Protein AF-A0A518I190-F1 (afdb_monomer_lite)

Secondary structure (DSSP, 8-state):
--TTGGG-S--HHHHHHHHHHHTT---HHHHHHHHHHHHHHHHHHHHHTT-PPPEEE-TTT--EEEPPPPPP-HHHHHHHHHHTTSS-HHHHHHHHHHHHHHHHHTTB-TTSPBPPTT------------------

pLDDT: mean 83.77, std 18.73, range [36.62, 97.81]

Organism: NCBI:txid2527979

Structure (mmCIF, N/CA/C/O backbone):
data_AF-A0A518I190-F1
#
_entry.id   AF-A0A518I190-F1
#
loop_
_atom_site.group_PDB
_atom_site.id
_atom_site.type_symbol
_atom_site.label_atom_id
_atom_site.label_alt_id
_atom_site.label_comp_id
_atom_site.label_asym_id
_atom_site.label_entity_id
_atom_site.label_seq_id
_atom_site.pdbx_PDB_ins_code
_atom_site.Cartn_x
_atom_site.Cartn_y
_atom_site.Cartn_z
_atom_site.occupancy
_atom_site.B_iso_or_equiv
_atom_site.auth_seq_id
_atom_site.auth_comp_id
_atom_site.auth_asym_id
_atom_site.auth_atom_id
_atom_site.pdbx_PDB_model_num
ATOM 1 N N . MET A 1 1 ? 8.454 2.109 -22.675 1.00 57.91 1 MET A N 1
ATOM 2 C CA . MET A 1 1 ? 7.891 2.230 -21.314 1.00 57.91 1 MET A CA 1
ATOM 3 C C . MET A 1 1 ? 7.476 3.678 -21.091 1.00 57.91 1 MET A C 1
ATOM 5 O O . MET A 1 1 ? 8.307 4.544 -2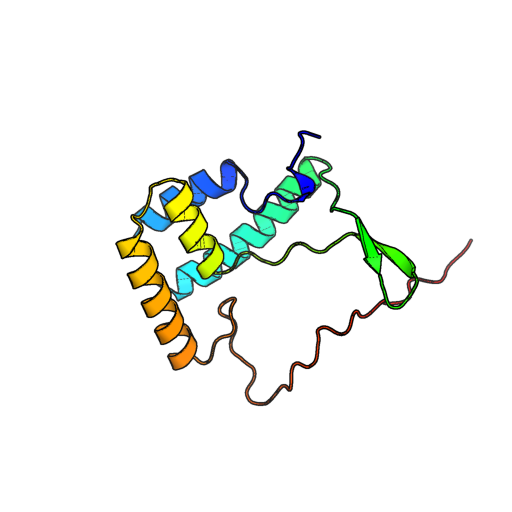1.350 1.00 57.91 1 MET A O 1
ATOM 9 N N . PRO A 1 2 ? 6.228 3.962 -20.689 1.00 58.56 2 PRO A N 1
ATOM 10 C CA . PRO A 1 2 ? 5.806 5.304 -20.291 1.00 58.56 2 PRO A CA 1
ATOM 11 C C . PRO A 1 2 ? 6.686 5.860 -19.161 1.00 58.56 2 PRO A C 1
ATOM 13 O O . PRO A 1 2 ? 7.090 5.125 -18.255 1.00 58.56 2 PRO A O 1
ATOM 16 N N . SER A 1 3 ? 6.990 7.157 -19.200 1.00 59.38 3 SER A N 1
ATOM 17 C CA . SER A 1 3 ? 7.776 7.821 -18.155 1.00 59.38 3 SER A CA 1
ATOM 18 C C . SER A 1 3 ? 7.108 7.659 -16.782 1.00 59.38 3 SER A C 1
ATOM 20 O O . SER A 1 3 ? 5.950 8.025 -16.603 1.00 59.38 3 SER A O 1
ATOM 22 N N . GLY A 1 4 ? 7.845 7.118 -15.806 1.00 66.62 4 GLY A N 1
ATOM 23 C CA . GLY A 1 4 ? 7.403 6.991 -14.409 1.00 66.62 4 GLY A CA 1
ATOM 24 C C . GLY A 1 4 ? 6.922 5.601 -13.977 1.00 66.62 4 GLY A C 1
ATOM 25 O O . GLY A 1 4 ? 6.836 5.352 -12.775 1.00 66.62 4 GLY A O 1
ATOM 26 N N . ASP A 1 5 ? 6.698 4.662 -14.901 1.00 70.69 5 ASP A N 1
ATOM 27 C CA . ASP A 1 5 ? 6.257 3.298 -14.551 1.00 70.69 5 ASP A CA 1
ATOM 28 C C . ASP A 1 5 ? 7.298 2.532 -13.722 1.00 70.69 5 ASP A C 1
ATOM 30 O O . ASP A 1 5 ? 6.952 1.763 -12.824 1.00 70.69 5 ASP A O 1
ATOM 34 N N . ALA A 1 6 ? 8.586 2.813 -13.940 1.00 67.94 6 ALA A N 1
ATOM 35 C CA . ALA A 1 6 ? 9.675 2.220 -13.168 1.00 67.94 6 ALA A CA 1
ATOM 36 C C . ALA A 1 6 ? 9.560 2.499 -11.655 1.00 67.94 6 ALA A C 1
ATOM 38 O O . ALA A 1 6 ? 9.957 1.652 -10.858 1.00 67.94 6 ALA A O 1
ATOM 39 N N . GLN A 1 7 ? 8.988 3.645 -11.264 1.00 73.88 7 GLN A N 1
ATOM 40 C CA . GLN A 1 7 ? 8.832 4.081 -9.868 1.00 73.88 7 GLN A CA 1
ATOM 41 C C . GLN A 1 7 ? 7.381 4.002 -9.366 1.00 73.88 7 GLN A C 1
ATOM 43 O O . GLN A 1 7 ? 7.100 4.366 -8.223 1.00 73.88 7 GLN A O 1
ATOM 48 N N . ARG A 1 8 ? 6.440 3.551 -10.202 1.00 83.25 8 ARG A N 1
ATOM 49 C CA . ARG A 1 8 ? 5.018 3.533 -9.863 1.00 83.25 8 ARG A CA 1
ATOM 50 C C . ARG A 1 8 ? 4.738 2.503 -8.768 1.00 83.25 8 ARG A C 1
ATOM 52 O O . ARG A 1 8 ? 4.946 1.308 -8.951 1.00 83.25 8 ARG A O 1
ATOM 59 N N . ALA A 1 9 ? 4.234 2.987 -7.633 1.00 84.62 9 ALA A N 1
ATOM 60 C CA . ALA A 1 9 ? 3.844 2.136 -6.512 1.00 84.62 9 ALA A CA 1
ATOM 61 C C . ALA A 1 9 ? 2.474 1.467 -6.720 1.00 84.62 9 ALA A C 1
ATOM 63 O O . ALA A 1 9 ? 2.310 0.320 -6.324 1.00 84.62 9 ALA A O 1
ATOM 64 N N . TRP A 1 10 ? 1.528 2.164 -7.355 1.00 92.88 10 TRP A N 1
ATOM 65 C CA . TRP A 1 10 ? 0.153 1.704 -7.566 1.00 92.88 10 TRP A CA 1
ATOM 66 C C . TRP A 1 10 ? -0.213 1.782 -9.046 1.00 92.88 10 TRP A C 1
ATOM 68 O O . TRP A 1 10 ? -0.189 2.867 -9.632 1.00 92.88 10 TRP A O 1
ATOM 78 N N . PHE A 1 11 ? -0.523 0.636 -9.650 1.00 93.06 11 PHE A N 1
ATOM 79 C CA . PHE A 1 11 ? -1.082 0.557 -11.000 1.00 93.06 11 PHE A CA 1
ATOM 80 C C . PHE A 1 11 ? -2.611 0.737 -10.973 1.00 93.06 11 PHE A C 1
ATOM 82 O O . PHE A 1 11 ? -3.217 0.505 -9.925 1.00 93.06 11 PHE A O 1
ATOM 89 N N . PRO A 1 12 ? -3.248 1.143 -12.090 1.00 92.56 12 PRO A N 1
ATOM 90 C CA . PRO A 1 12 ? -4.702 1.323 -12.152 1.00 92.56 12 PRO A CA 1
ATOM 91 C C . PRO A 1 12 ? -5.502 0.101 -11.675 1.00 92.56 12 PRO A C 1
ATOM 93 O O . PRO A 1 12 ? -6.490 0.255 -10.965 1.00 92.56 12 PRO A O 1
ATOM 96 N N . GLU A 1 13 ? -5.037 -1.107 -11.991 1.00 93.94 13 GLU A N 1
ATOM 97 C CA . GLU A 1 13 ? -5.657 -2.369 -11.576 1.00 93.94 13 GLU A CA 1
ATOM 98 C C . GLU A 1 13 ? -5.651 -2.525 -10.051 1.00 93.94 13 GLU A C 1
ATOM 100 O O . GLU A 1 13 ? -6.660 -2.887 -9.451 1.00 93.94 13 GLU A O 1
ATOM 105 N N . MET A 1 14 ? -4.538 -2.162 -9.408 1.00 96.69 14 MET A N 1
ATOM 106 C CA . MET A 1 14 ? -4.409 -2.198 -7.950 1.00 96.69 14 MET A CA 1
ATOM 107 C C . MET A 1 14 ? -5.338 -1.183 -7.276 1.00 96.69 14 MET A C 1
ATOM 109 O O . MET A 1 14 ? -5.871 -1.461 -6.208 1.00 96.69 14 MET A O 1
ATOM 113 N N . LEU A 1 15 ? -5.531 -0.005 -7.883 1.00 95.94 15 LEU A N 1
ATOM 114 C CA . LEU A 1 15 ? -6.421 1.030 -7.347 1.00 95.94 15 LEU A CA 1
ATOM 115 C C . LEU A 1 15 ? -7.892 0.606 -7.423 1.00 95.94 15 LEU A C 1
ATOM 117 O O . LEU A 1 15 ? -8.623 0.787 -6.454 1.00 95.94 15 LEU A O 1
ATOM 121 N N . ALA A 1 16 ? -8.303 -0.026 -8.526 1.00 95.50 16 ALA A N 1
ATOM 122 C CA . ALA A 1 16 ? -9.651 -0.577 -8.659 1.00 95.50 16 ALA A CA 1
ATOM 123 C C . ALA A 1 16 ? -9.926 -1.685 -7.625 1.00 95.50 16 ALA A C 1
ATOM 125 O O . ALA A 1 16 ? -11.023 -1.780 -7.075 1.00 95.50 16 ALA A O 1
ATOM 126 N N . GLU A 1 17 ? -8.932 -2.528 -7.333 1.00 96.75 17 GLU A N 1
ATOM 127 C CA . GLU A 1 17 ? -9.048 -3.521 -6.264 1.00 96.75 17 GLU A CA 1
ATOM 128 C C . GLU A 1 17 ? -9.062 -2.898 -4.867 1.00 96.75 17 GLU A C 1
ATOM 130 O O . GLU A 1 17 ? -9.807 -3.359 -4.003 1.00 96.75 17 GLU A O 1
ATOM 135 N N . LEU A 1 18 ? -8.261 -1.853 -4.650 1.00 97.44 18 LEU A N 1
ATOM 136 C CA . LEU A 1 18 ? -8.200 -1.118 -3.391 1.00 97.44 18 LEU A CA 1
ATOM 137 C C . LEU A 1 18 ? -9.549 -0.487 -3.043 1.00 97.44 18 LEU A C 1
ATOM 139 O O . LEU A 1 18 ? -10.012 -0.637 -1.917 1.00 97.44 18 LEU A O 1
ATOM 143 N N . GLU A 1 19 ? -10.202 0.165 -4.001 1.00 95.88 19 GLU A N 1
ATOM 144 C CA . GLU A 1 19 ? -11.511 0.796 -3.803 1.00 95.88 19 GLU A CA 1
ATOM 145 C C . GLU A 1 19 ? -12.589 -0.225 -3.394 1.00 95.88 19 GLU A C 1
ATOM 147 O O . GLU A 1 19 ? -13.329 -0.024 -2.424 1.00 95.88 19 GLU A O 1
ATOM 152 N N . ARG A 1 20 ? -12.633 -1.373 -4.085 1.00 96.38 20 ARG A N 1
ATOM 153 C CA . ARG A 1 20 ? -13.556 -2.475 -3.763 1.00 96.38 20 ARG A CA 1
ATOM 154 C C . ARG A 1 20 ? -13.272 -3.076 -2.396 1.00 96.38 20 ARG A C 1
ATOM 156 O O . ARG A 1 20 ? -14.201 -3.345 -1.644 1.00 96.38 20 ARG A O 1
ATOM 163 N N . PHE A 1 21 ? -11.999 -3.306 -2.084 1.00 97.44 21 PHE A N 1
ATOM 164 C CA . PHE A 1 21 ? -11.582 -3.836 -0.792 1.00 97.44 21 PHE A CA 1
ATOM 165 C C . PHE A 1 21 ? -11.981 -2.894 0.344 1.00 97.44 21 PHE A C 1
ATOM 167 O O . PHE A 1 21 ? -12.584 -3.336 1.319 1.00 97.44 21 PHE A O 1
ATOM 174 N N . TRP A 1 22 ? -11.708 -1.598 0.186 1.00 97.06 22 TRP A N 1
ATOM 175 C CA . TRP A 1 22 ? -11.968 -0.593 1.210 1.00 97.06 22 TRP A CA 1
ATOM 176 C C . TRP A 1 22 ? -13.459 -0.399 1.495 1.00 97.06 22 TRP A C 1
ATOM 178 O O . TRP A 1 22 ? -13.850 -0.229 2.646 1.00 97.06 22 TRP A O 1
ATOM 188 N N . SER A 1 23 ? -14.302 -0.525 0.467 1.00 94.81 23 SER A N 1
ATOM 189 C CA . SER A 1 23 ? -15.762 -0.432 0.593 1.00 94.81 23 SER A CA 1
ATOM 190 C C . SER A 1 23 ? -16.373 -1.493 1.524 1.00 94.81 23 SER A C 1
ATOM 192 O O . SER A 1 23 ? -17.482 -1.307 2.017 1.00 94.81 23 SER A O 1
ATOM 194 N N . ASN A 1 24 ? -15.654 -2.585 1.812 1.00 96.06 24 ASN A N 1
ATOM 195 C CA . ASN A 1 24 ? -16.092 -3.623 2.751 1.00 96.06 24 ASN A CA 1
ATOM 196 C C . ASN A 1 24 ? -15.756 -3.309 4.222 1.00 96.06 24 ASN A C 1
ATOM 198 O O . ASN A 1 24 ? -15.998 -4.154 5.078 1.00 96.06 24 ASN A O 1
ATOM 202 N N . ASN A 1 25 ? -15.215 -2.122 4.528 1.00 94.81 25 ASN A N 1
ATOM 203 C CA . ASN A 1 25 ? -14.769 -1.718 5.870 1.00 94.81 25 ASN A CA 1
ATOM 204 C C . ASN A 1 25 ? -13.831 -2.751 6.537 1.00 94.81 25 ASN A C 1
ATOM 206 O O . ASN A 1 25 ? -14.149 -3.274 7.610 1.00 94.81 25 ASN A O 1
ATOM 210 N N . PRO A 1 26 ? -12.685 -3.068 5.908 1.00 96.56 26 PRO A N 1
ATOM 211 C CA . PRO A 1 26 ? -11.776 -4.102 6.386 1.00 96.56 26 PRO A CA 1
ATOM 212 C C . PRO A 1 26 ? -11.131 -3.732 7.725 1.00 96.56 26 PRO A C 1
ATOM 214 O O . PRO A 1 26 ? -10.844 -2.566 8.006 1.00 96.56 26 PRO A O 1
ATOM 217 N N . ASN A 1 27 ? -10.819 -4.742 8.533 1.00 96.62 27 ASN A N 1
ATOM 218 C CA . ASN A 1 27 ? -10.016 -4.567 9.741 1.00 96.62 27 ASN A CA 1
ATOM 219 C C . ASN A 1 27 ? -8.505 -4.536 9.426 1.00 96.62 27 ASN A C 1
ATOM 221 O O . ASN A 1 27 ? -8.062 -4.880 8.330 1.00 96.62 27 ASN A O 1
ATOM 225 N N . TRP A 1 28 ? -7.673 -4.157 10.403 1.00 96.50 28 TRP A N 1
ATOM 226 C CA . TRP A 1 28 ? -6.229 -3.999 10.180 1.00 96.50 28 TRP A CA 1
ATOM 227 C C . TRP A 1 28 ? -5.498 -5.284 9.766 1.00 96.50 28 TRP A C 1
ATOM 229 O O . TRP A 1 28 ? -4.544 -5.201 8.997 1.00 96.50 28 TRP A O 1
ATOM 239 N N . SER A 1 29 ? -5.941 -6.465 10.204 1.00 95.62 29 SER A N 1
ATOM 240 C CA . SER A 1 29 ? -5.348 -7.737 9.767 1.00 95.62 29 SER A CA 1
ATOM 241 C C . SER A 1 29 ? -5.637 -8.012 8.286 1.00 95.62 29 SER A C 1
ATOM 243 O O . SER A 1 29 ? -4.746 -8.422 7.535 1.00 95.62 29 SER A O 1
ATOM 245 N N . GLU A 1 30 ? -6.852 -7.698 7.835 1.00 97.56 30 GLU A N 1
ATOM 246 C CA . GLU A 1 30 ? -7.227 -7.774 6.421 1.00 97.56 30 GLU A CA 1
ATOM 247 C C . GLU A 1 30 ? -6.445 -6.753 5.587 1.00 97.56 30 GLU A C 1
ATOM 249 O O . GLU A 1 30 ? -5.968 -7.085 4.504 1.00 97.56 30 GLU A O 1
ATOM 254 N N . VAL A 1 31 ? -6.238 -5.534 6.104 1.00 97.75 31 VAL A N 1
ATOM 255 C CA . VAL A 1 31 ? -5.425 -4.495 5.444 1.00 97.75 31 VAL A CA 1
ATOM 256 C C . VAL A 1 31 ? -3.977 -4.956 5.252 1.00 97.75 31 VAL A C 1
ATOM 258 O O . VAL A 1 31 ? -3.412 -4.745 4.178 1.00 97.75 31 VAL A O 1
ATOM 261 N N . ILE A 1 32 ? -3.375 -5.607 6.252 1.00 96.75 32 ILE A N 1
ATOM 262 C CA . ILE A 1 32 ? -2.012 -6.157 6.158 1.00 96.75 32 ILE A CA 1
ATOM 263 C C . ILE A 1 32 ? -1.947 -7.228 5.064 1.00 96.75 32 ILE A C 1
ATOM 265 O O . ILE A 1 32 ? -1.127 -7.129 4.151 1.00 96.75 32 ILE A O 1
ATOM 269 N N . THR A 1 33 ? -2.873 -8.188 5.097 1.00 97.19 33 THR A N 1
ATOM 270 C CA . THR A 1 33 ? -2.962 -9.265 4.096 1.00 97.19 33 THR A CA 1
ATOM 271 C C . THR A 1 33 ? -3.160 -8.700 2.685 1.00 97.19 33 THR A C 1
ATOM 273 O O . THR A 1 33 ? -2.536 -9.138 1.715 1.00 97.19 33 THR A O 1
ATOM 276 N N . PHE A 1 34 ? -3.994 -7.667 2.551 1.00 97.81 34 PHE A N 1
ATOM 277 C CA . PHE A 1 34 ? -4.202 -6.978 1.285 1.00 97.81 34 PHE A CA 1
ATOM 278 C C . PHE A 1 34 ? -2.921 -6.287 0.790 1.00 97.81 34 PHE A C 1
ATOM 280 O O . PHE A 1 34 ? -2.615 -6.359 -0.400 1.00 97.81 34 PHE A O 1
ATOM 287 N N . CYS A 1 35 ? -2.132 -5.668 1.673 1.00 96.69 35 CYS A N 1
ATOM 288 C CA . CYS A 1 35 ? -0.852 -5.045 1.313 1.00 96.69 35 CYS A CA 1
ATOM 289 C C . CYS A 1 35 ? 0.178 -6.059 0.788 1.00 96.69 35 CYS A C 1
ATOM 291 O O . CYS A 1 35 ? 0.887 -5.773 -0.183 1.00 96.69 35 CYS A O 1
ATOM 293 N N . GLU A 1 36 ? 0.246 -7.250 1.385 1.00 95.75 36 GLU A N 1
ATOM 294 C CA . GLU A 1 36 ? 1.088 -8.347 0.892 1.00 95.75 36 GLU A CA 1
ATOM 295 C C . GLU A 1 36 ? 0.659 -8.761 -0.520 1.00 95.75 36 GLU A C 1
ATOM 297 O O . GLU A 1 36 ? 1.473 -8.767 -1.446 1.00 95.75 36 GLU A O 1
ATOM 302 N N . ARG A 1 37 ? -0.647 -8.979 -0.721 1.00 97.06 37 ARG A N 1
ATOM 303 C CA . ARG A 1 37 ? -1.218 -9.329 -2.028 1.00 97.06 37 ARG A CA 1
ATOM 304 C C . ARG A 1 37 ? -0.960 -8.259 -3.090 1.00 97.06 37 ARG A C 1
ATOM 306 O O . ARG A 1 37 ? -0.582 -8.592 -4.209 1.00 97.06 37 ARG A O 1
ATOM 313 N N . MET A 1 38 ? -1.110 -6.980 -2.747 1.00 97.06 38 MET A N 1
ATOM 314 C CA . MET A 1 38 ? -0.807 -5.858 -3.644 1.00 97.06 38 MET A CA 1
ATOM 315 C C . MET A 1 38 ? 0.682 -5.751 -3.971 1.00 97.06 38 MET A C 1
ATOM 317 O O . MET A 1 38 ? 1.042 -5.338 -5.072 1.00 97.06 38 MET A O 1
ATOM 321 N N . THR A 1 39 ? 1.560 -6.137 -3.044 1.00 95.31 39 THR A N 1
ATOM 322 C CA . THR A 1 39 ? 3.001 -6.198 -3.311 1.00 95.31 39 THR A CA 1
ATOM 323 C C . THR A 1 39 ? 3.310 -7.259 -4.364 1.00 95.31 39 THR A C 1
ATOM 325 O O . THR A 1 39 ? 4.045 -6.957 -5.304 1.00 95.31 39 THR A O 1
ATOM 328 N N . SER A 1 40 ? 2.717 -8.452 -4.248 1.00 95.25 40 SER A N 1
ATOM 329 C CA . SER A 1 40 ? 2.857 -9.523 -5.244 1.00 95.25 40 SER A CA 1
ATOM 330 C C . SER A 1 40 ? 2.259 -9.125 -6.591 1.00 95.25 40 SER A C 1
ATOM 332 O O . SER A 1 40 ? 2.962 -9.157 -7.595 1.00 95.25 40 SER A O 1
ATOM 334 N N . LEU A 1 41 ? 1.023 -8.614 -6.603 1.00 95.44 41 LEU A N 1
ATOM 335 C CA . LEU A 1 41 ? 0.357 -8.161 -7.827 1.00 95.44 41 LEU A CA 1
ATOM 336 C C . LEU A 1 41 ? 1.164 -7.076 -8.556 1.00 95.44 41 LEU A C 1
ATOM 338 O O . LEU A 1 41 ? 1.253 -7.076 -9.781 1.00 95.44 41 LEU A O 1
ATOM 342 N N . ARG A 1 42 ? 1.797 -6.154 -7.819 1.00 94.56 42 ARG A N 1
ATOM 343 C CA . ARG A 1 42 ? 2.680 -5.145 -8.415 1.00 94.56 42 ARG A CA 1
ATOM 344 C C . ARG A 1 42 ? 3.885 -5.782 -9.103 1.0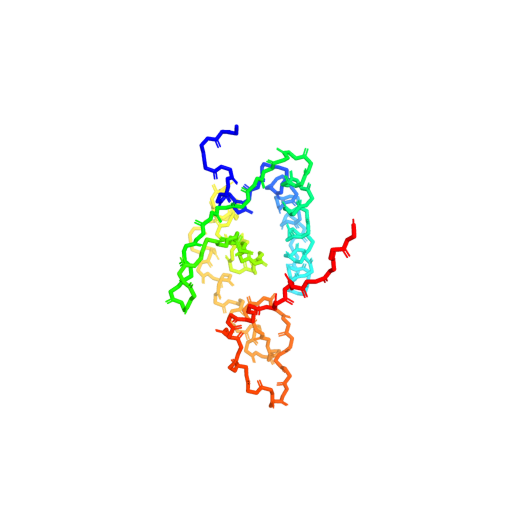0 94.56 42 ARG A C 1
ATOM 346 O O . ARG A 1 42 ? 4.286 -5.288 -10.153 1.00 94.56 42 ARG A O 1
ATOM 353 N N . SER A 1 43 ? 4.483 -6.814 -8.513 1.00 91.62 43 SER A N 1
ATOM 354 C CA . SER A 1 43 ? 5.588 -7.551 -9.137 1.00 91.62 43 SER A CA 1
ATOM 355 C C . SER A 1 43 ? 5.115 -8.253 -10.409 1.00 91.62 43 SER A C 1
ATOM 357 O O . SER A 1 43 ? 5.701 -8.024 -11.462 1.00 91.62 43 SER A O 1
ATOM 359 N N . ASP A 1 44 ? 3.980 -8.952 -10.351 1.00 93.50 44 ASP A N 1
ATOM 360 C CA . ASP A 1 44 ? 3.409 -9.661 -11.503 1.00 93.50 44 ASP A CA 1
ATOM 361 C C . ASP A 1 44 ? 3.108 -8.711 -12.671 1.00 93.50 44 ASP A C 1
ATOM 363 O O . ASP A 1 44 ? 3.473 -8.979 -13.814 1.00 93.50 44 ASP A O 1
ATOM 367 N N . ILE A 1 45 ? 2.494 -7.553 -12.395 1.00 92.44 45 ILE A N 1
ATOM 368 C CA . ILE A 1 45 ? 2.212 -6.531 -13.415 1.00 92.44 45 ILE A CA 1
ATOM 369 C C . ILE A 1 45 ? 3.507 -6.024 -14.054 1.00 92.44 45 ILE A C 1
ATOM 371 O O . ILE A 1 45 ? 3.552 -5.773 -15.261 1.00 92.44 45 ILE A O 1
ATOM 375 N N . ARG A 1 46 ? 4.558 -5.827 -13.254 1.00 91.19 46 ARG A N 1
ATOM 376 C CA . ARG A 1 46 ? 5.846 -5.348 -13.763 1.00 91.19 46 ARG A CA 1
ATOM 377 C C . ARG A 1 46 ? 6.502 -6.386 -14.655 1.00 91.19 46 ARG A C 1
ATOM 379 O O . ARG A 1 46 ? 6.962 -6.012 -15.730 1.00 91.19 46 ARG A O 1
ATOM 386 N N . ASP A 1 47 ? 6.479 -7.647 -14.252 1.00 90.50 47 ASP A N 1
ATOM 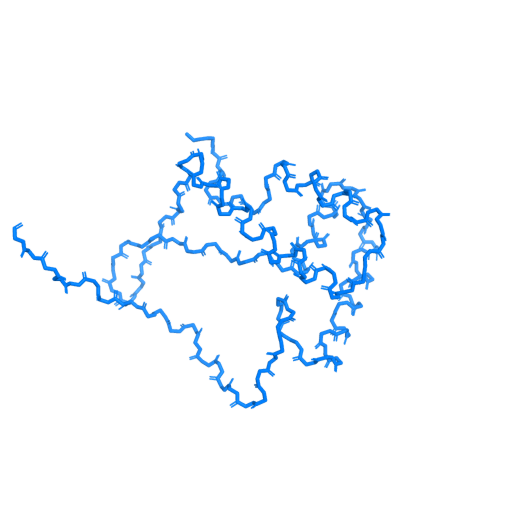387 C CA . ASP A 1 47 ? 7.057 -8.746 -15.020 1.00 90.50 47 ASP A CA 1
ATOM 388 C C . ASP A 1 47 ? 6.300 -8.948 -16.340 1.00 90.50 47 ASP A C 1
ATOM 390 O O . ASP A 1 47 ? 6.910 -8.982 -17.408 1.00 90.50 47 ASP A O 1
ATOM 394 N N . GLN A 1 48 ? 4.963 -8.946 -16.302 1.00 92.44 48 GLN A N 1
ATOM 395 C CA . GLN A 1 48 ? 4.113 -9.053 -17.497 1.00 92.44 48 GLN A CA 1
ATOM 396 C C . GLN A 1 48 ? 4.323 -7.910 -18.500 1.00 92.44 48 GLN A C 1
ATOM 398 O O . GLN A 1 48 ? 4.129 -8.093 -19.701 1.00 92.44 48 GLN A O 1
ATOM 403 N N . ARG A 1 49 ? 4.695 -6.717 -18.023 1.00 90.94 49 ARG A N 1
ATOM 404 C CA . ARG A 1 49 ? 4.894 -5.515 -18.851 1.00 90.94 49 ARG A CA 1
ATOM 405 C C . ARG A 1 49 ? 6.362 -5.239 -19.192 1.00 90.94 49 ARG A C 1
ATOM 407 O O . ARG A 1 49 ? 6.648 -4.169 -19.732 1.00 90.94 49 ARG A O 1
ATOM 414 N N . ASP A 1 50 ? 7.281 -6.147 -18.854 1.00 88.19 50 ASP A N 1
ATOM 415 C CA . ASP A 1 50 ? 8.740 -5.954 -18.952 1.00 88.19 50 ASP A CA 1
ATOM 416 C C . ASP A 1 50 ? 9.20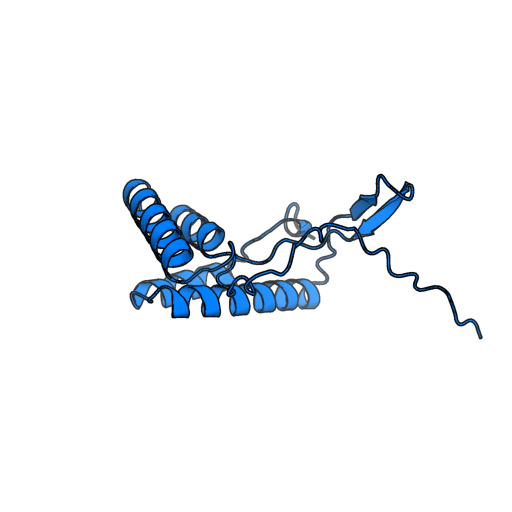3 -4.614 -18.325 1.00 88.19 50 ASP A C 1
ATOM 418 O O . ASP A 1 50 ? 10.048 -3.872 -18.844 1.00 88.19 50 ASP A O 1
ATOM 422 N N . ILE A 1 51 ? 8.600 -4.246 -17.186 1.00 86.75 51 ILE A N 1
ATOM 423 C CA . ILE A 1 51 ? 8.929 -3.019 -16.459 1.00 86.75 51 ILE A CA 1
ATOM 42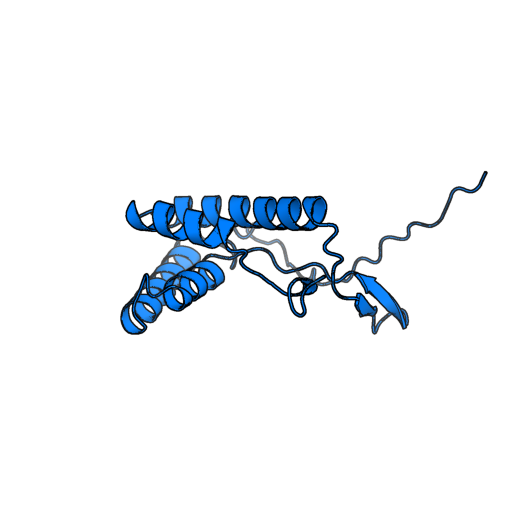4 C C . ILE A 1 51 ? 10.172 -3.253 -15.610 1.00 86.75 51 ILE A C 1
ATOM 426 O O . ILE A 1 51 ? 10.122 -3.682 -14.456 1.00 86.75 51 ILE A O 1
ATOM 430 N N . ARG A 1 52 ? 11.315 -2.869 -16.171 1.00 84.56 52 ARG A N 1
ATOM 431 C CA . ARG A 1 52 ? 12.601 -2.893 -15.475 1.00 84.56 52 ARG A CA 1
ATOM 432 C C . ARG A 1 52 ? 12.620 -1.953 -14.272 1.00 84.56 52 ARG A C 1
ATOM 434 O O . ARG A 1 52 ? 12.113 -0.828 -14.303 1.00 84.56 52 ARG A O 1
ATOM 441 N N . SER A 1 53 ? 13.230 -2.422 -13.191 1.00 81.88 53 SER A N 1
ATOM 442 C CA . SER A 1 53 ? 13.483 -1.600 -12.009 1.00 81.88 53 SER A CA 1
ATOM 443 C C . SER A 1 53 ? 14.486 -0.485 -12.307 1.00 81.88 53 SER A C 1
ATOM 445 O O . SER A 1 53 ? 15.400 -0.677 -13.114 1.00 81.88 53 SER A O 1
ATOM 447 N N . PRO A 1 54 ? 14.343 0.686 -11.660 1.00 80.75 54 PRO A N 1
ATOM 448 C CA . PRO A 1 54 ? 15.322 1.750 -11.798 1.00 80.75 54 PRO A CA 1
ATOM 449 C C . PRO A 1 54 ? 16.679 1.268 -11.281 1.00 80.75 54 PRO A C 1
ATOM 451 O O . PRO A 1 54 ? 16.755 0.513 -10.314 1.00 80.75 54 PRO A O 1
ATOM 454 N N . MET A 1 55 ? 17.758 1.694 -11.933 1.00 86.88 55 MET A N 1
ATOM 455 C CA . MET A 1 55 ? 19.115 1.330 -11.524 1.00 86.88 55 MET A CA 1
ATOM 456 C C . MET A 1 55 ? 19.641 2.347 -10.510 1.00 86.88 55 MET A C 1
ATOM 458 O O . MET A 1 55 ? 19.538 3.553 -10.730 1.00 86.88 55 MET A O 1
ATOM 462 N N . MET A 1 56 ? 20.267 1.870 -9.438 1.00 84.81 56 MET A N 1
ATOM 463 C CA . MET A 1 56 ? 21.014 2.682 -8.480 1.00 84.81 56 MET A CA 1
ATOM 464 C C . MET A 1 56 ? 22.499 2.339 -8.519 1.00 84.81 56 MET A C 1
ATOM 466 O O . MET A 1 56 ? 22.879 1.184 -8.701 1.00 84.81 56 MET A O 1
ATOM 470 N N . THR A 1 57 ? 23.353 3.334 -8.295 1.00 89.69 57 THR A N 1
ATOM 471 C CA . THR A 1 57 ? 24.779 3.094 -8.057 1.00 89.69 57 THR A CA 1
ATOM 472 C C . THR A 1 57 ? 24.986 2.770 -6.583 1.00 89.69 57 THR A C 1
ATOM 474 O O . THR A 1 57 ? 24.651 3.572 -5.708 1.00 89.69 57 THR A O 1
ATOM 477 N N . CYS A 1 58 ? 25.544 1.598 -6.293 1.00 87.25 58 CYS A N 1
ATOM 478 C CA . CYS A 1 58 ? 25.901 1.225 -4.932 1.00 87.25 58 CYS A CA 1
ATOM 479 C C . CYS A 1 58 ? 27.127 2.022 -4.479 1.00 87.25 58 CYS A C 1
ATOM 481 O O . CYS A 1 58 ? 28.175 1.985 -5.120 1.00 87.25 58 CYS A O 1
ATOM 483 N N . ARG A 1 59 ? 27.013 2.714 -3.340 1.00 85.44 59 ARG A N 1
ATOM 484 C CA . ARG A 1 59 ? 28.126 3.484 -2.761 1.00 85.44 59 ARG A CA 1
ATOM 485 C C . ARG A 1 59 ? 29.252 2.599 -2.222 1.00 85.44 59 ARG A C 1
ATOM 487 O O . ARG A 1 59 ? 30.376 3.067 -2.122 1.00 85.44 59 ARG A O 1
ATOM 494 N N . SER A 1 60 ? 28.959 1.342 -1.891 1.00 84.31 60 SER A N 1
ATOM 495 C CA . SER A 1 60 ? 29.931 0.414 -1.302 1.00 84.31 60 SER A CA 1
ATOM 496 C C . SER A 1 60 ? 30.807 -0.285 -2.341 1.00 84.31 60 SER A C 1
ATOM 498 O O . SER A 1 60 ? 31.972 -0.537 -2.067 1.00 84.31 60 SER A O 1
ATOM 500 N N . CYS A 1 61 ? 30.274 -0.606 -3.526 1.00 89.75 61 CYS A N 1
ATOM 501 C CA . CYS A 1 61 ? 31.019 -1.333 -4.565 1.00 89.75 61 CYS A CA 1
ATOM 502 C C . CYS A 1 61 ? 31.156 -0.573 -5.896 1.00 89.75 61 CYS A C 1
ATOM 504 O O . CYS A 1 61 ? 31.808 -1.069 -6.810 1.00 89.75 61 CYS A O 1
ATOM 506 N N . GLY A 1 62 ? 30.513 0.590 -6.047 1.00 86.12 62 GLY A N 1
ATOM 507 C CA . GLY A 1 62 ? 30.554 1.413 -7.262 1.00 86.12 62 GLY A CA 1
ATOM 508 C C . GLY A 1 62 ? 29.772 0.859 -8.462 1.00 86.12 62 GLY A C 1
ATOM 509 O O . GLY A 1 62 ? 29.682 1.529 -9.489 1.00 86.12 62 GLY A O 1
ATOM 510 N N . LYS A 1 63 ? 29.183 -0.340 -8.359 1.00 88.50 63 LYS A N 1
ATOM 511 C CA . LYS A 1 63 ? 28.431 -0.983 -9.449 1.00 88.50 63 LYS A CA 1
ATOM 512 C C . LYS A 1 63 ? 26.974 -0.509 -9.493 1.00 88.50 63 LYS A C 1
ATOM 514 O O . LYS A 1 63 ? 26.420 -0.042 -8.493 1.00 88.50 63 LYS A O 1
ATOM 519 N N . LYS A 1 64 ? 26.342 -0.636 -10.666 1.00 87.50 64 LYS A N 1
ATOM 520 C CA . LYS A 1 64 ? 24.904 -0.387 -10.844 1.00 87.50 64 LYS A CA 1
ATOM 521 C C . LYS A 1 64 ? 24.107 -1.637 -10.470 1.00 87.50 64 LYS A C 1
ATOM 523 O O . LYS A 1 64 ? 24.377 -2.709 -11.000 1.00 87.50 64 LYS A O 1
ATOM 528 N N . HIS A 1 65 ? 23.100 -1.477 -9.621 1.00 84.88 65 HIS A N 1
ATOM 529 C CA . HIS A 1 65 ? 22.171 -2.529 -9.212 1.00 84.88 65 HIS A CA 1
ATOM 530 C C . HIS A 1 65 ? 20.735 -2.105 -9.501 1.00 84.88 65 HIS A C 1
ATOM 532 O O . HIS A 1 65 ? 20.414 -0.919 -9.421 1.00 84.88 65 HIS A O 1
ATOM 538 N N . ALA A 1 66 ? 19.867 -3.067 -9.801 1.00 83.94 66 ALA A N 1
ATOM 539 C CA . ALA A 1 66 ? 18.434 -2.819 -9.835 1.00 83.94 66 ALA A CA 1
ATOM 540 C C . ALA A 1 66 ? 17.946 -2.451 -8.426 1.00 83.94 66 ALA A C 1
ATOM 542 O O . ALA A 1 66 ? 18.282 -3.120 -7.450 1.00 83.94 66 ALA A O 1
ATOM 543 N N . MET A 1 67 ? 17.166 -1.380 -8.313 1.00 83.50 67 MET A N 1
ATOM 544 C CA . MET A 1 67 ? 16.508 -1.019 -7.064 1.00 83.50 67 MET A CA 1
ATOM 545 C C . MET A 1 67 ? 15.358 -1.981 -6.789 1.00 83.50 67 MET A C 1
ATOM 547 O O . MET A 1 67 ? 14.487 -2.188 -7.638 1.00 83.50 67 MET A O 1
ATOM 551 N N . THR A 1 68 ? 15.302 -2.493 -5.567 1.00 82.50 68 THR A N 1
ATOM 552 C CA . THR A 1 68 ? 14.105 -3.158 -5.058 1.00 82.50 68 THR A CA 1
ATOM 553 C C . THR A 1 68 ? 13.111 -2.095 -4.614 1.00 82.50 68 THR A C 1
ATOM 555 O O . THR A 1 68 ? 13.426 -1.250 -3.773 1.00 82.50 68 THR A O 1
ATOM 558 N N . LEU A 1 69 ? 11.907 -2.119 -5.182 1.00 85.19 69 LEU A N 1
ATOM 559 C CA . LEU A 1 69 ? 10.832 -1.241 -4.729 1.00 85.19 69 LEU A CA 1
ATOM 560 C C . LEU A 1 69 ? 10.369 -1.676 -3.333 1.00 85.19 69 LEU A C 1
ATOM 562 O O . LEU A 1 69 ? 10.167 -2.873 -3.114 1.00 85.19 69 LEU A O 1
ATOM 566 N N . PRO A 1 70 ? 10.148 -0.737 -2.396 1.00 88.25 70 PRO A N 1
ATOM 567 C CA . PRO A 1 70 ? 9.643 -1.089 -1.077 1.00 88.25 70 PRO A CA 1
ATOM 568 C C . PRO A 1 70 ? 8.270 -1.774 -1.200 1.00 88.25 70 PRO A C 1
ATOM 570 O O . PRO A 1 70 ? 7.482 -1.395 -2.081 1.00 88.25 70 PRO A O 1
ATOM 573 N N . PRO A 1 71 ? 7.964 -2.776 -0.356 1.00 91.69 71 PRO A N 1
ATOM 574 C CA . PRO A 1 71 ? 6.636 -3.376 -0.288 1.00 91.69 71 PRO A CA 1
ATOM 575 C C . PRO A 1 71 ? 5.548 -2.332 -0.037 1.00 91.69 71 PRO A C 1
ATOM 577 O O . PRO A 1 71 ? 5.807 -1.265 0.527 1.00 91.69 71 PRO A O 1
ATOM 580 N N . ILE A 1 72 ? 4.324 -2.654 -0.438 1.00 94.19 72 ILE A N 1
ATOM 581 C CA . ILE A 1 72 ? 3.159 -1.859 -0.064 1.00 94.19 72 ILE A CA 1
ATOM 582 C C . ILE A 1 72 ? 2.936 -2.031 1.441 1.00 94.19 72 ILE A C 1
ATOM 584 O O . ILE A 1 72 ? 2.933 -3.145 1.952 1.00 94.19 72 ILE A O 1
ATOM 588 N N . SER A 1 73 ? 2.791 -0.917 2.154 1.00 95.06 73 SER A N 1
ATOM 589 C CA . SER A 1 73 ? 2.500 -0.890 3.590 1.00 95.06 73 SER A CA 1
ATOM 590 C C . SER A 1 73 ? 1.099 -0.336 3.846 1.00 95.06 73 SER A C 1
ATOM 592 O O . SER A 1 73 ? 0.604 0.430 3.010 1.00 95.06 73 SER A O 1
ATOM 594 N N . PRO A 1 74 ? 0.494 -0.602 5.021 1.00 96.31 74 PRO A N 1
ATOM 595 C CA . PRO A 1 74 ? -0.792 -0.013 5.390 1.00 96.31 74 PRO A CA 1
ATOM 596 C C . PRO A 1 74 ? -0.795 1.514 5.273 1.00 96.31 74 PRO A C 1
ATOM 598 O O . PRO A 1 74 ? -1.717 2.094 4.713 1.00 96.31 74 PRO A O 1
ATOM 601 N N . ARG A 1 75 ? 0.296 2.185 5.670 1.00 95.62 75 ARG A N 1
ATOM 602 C CA . ARG A 1 75 ? 0.425 3.639 5.486 1.00 95.62 75 ARG A CA 1
ATOM 603 C C . ARG A 1 75 ? 0.428 4.035 4.006 1.00 95.62 75 ARG A C 1
ATOM 605 O O . ARG A 1 75 ? -0.252 4.985 3.639 1.00 95.62 75 ARG A O 1
ATOM 612 N N . SER A 1 76 ? 1.162 3.320 3.145 1.00 95.44 76 SER A N 1
ATOM 613 C CA . SER A 1 76 ? 1.146 3.589 1.697 1.00 95.44 76 SER A CA 1
ATOM 614 C C . SER A 1 76 ? -0.235 3.371 1.077 1.00 95.44 76 SER A C 1
ATOM 616 O O . SER A 1 76 ? -0.569 4.082 0.131 1.00 95.44 76 SER A O 1
ATOM 618 N N . LEU A 1 77 ? -1.002 2.405 1.585 1.00 97.19 77 LEU A N 1
ATOM 619 C CA . LEU A 1 77 ? -2.377 2.138 1.179 1.00 97.19 77 LEU A CA 1
ATOM 620 C C . LEU A 1 77 ? -3.305 3.297 1.554 1.00 97.19 77 LEU A C 1
ATOM 622 O O . LEU A 1 77 ? -4.062 3.753 0.703 1.00 97.19 77 LEU A O 1
ATOM 626 N N . LEU A 1 78 ? -3.192 3.844 2.768 1.00 96.94 78 LEU A N 1
ATOM 627 C CA . LEU A 1 78 ? -3.991 5.003 3.181 1.00 96.94 78 LEU A CA 1
ATOM 628 C C . LEU A 1 78 ? -3.751 6.229 2.283 1.00 96.94 78 LEU A C 1
ATOM 630 O O . LEU A 1 78 ? -4.696 6.893 1.867 1.00 96.94 78 LEU A O 1
ATOM 634 N N . PHE A 1 79 ? -2.497 6.500 1.910 1.00 96.00 79 PHE A N 1
ATOM 635 C CA . PHE A 1 79 ? -2.193 7.566 0.947 1.00 96.00 79 PHE A CA 1
ATOM 636 C C . PHE A 1 79 ? -2.731 7.273 -0.459 1.00 96.00 79 PHE A C 1
ATOM 638 O O . PHE A 1 79 ? -3.086 8.199 -1.184 1.00 96.00 79 PHE A O 1
ATOM 645 N N . ALA A 1 80 ? -2.793 6.002 -0.865 1.00 96.44 80 ALA A N 1
ATOM 646 C CA . ALA A 1 80 ? -3.393 5.631 -2.142 1.00 96.44 80 ALA A CA 1
ATOM 647 C C . ALA A 1 80 ? -4.907 5.872 -2.144 1.00 96.44 80 ALA A C 1
ATOM 649 O O . ALA A 1 80 ? -5.409 6.403 -3.128 1.00 96.44 80 ALA A O 1
ATOM 650 N N . LEU A 1 81 ? -5.598 5.570 -1.039 1.00 96.75 81 LEU A N 1
ATOM 651 C CA . LEU A 1 81 ? -7.023 5.873 -0.857 1.00 96.75 81 LEU A CA 1
ATOM 652 C C . LEU A 1 81 ? -7.305 7.372 -0.923 1.00 96.75 81 LEU A C 1
ATOM 654 O O . LEU A 1 81 ? -8.217 7.790 -1.627 1.00 96.75 81 LEU A O 1
ATOM 658 N N . GLN A 1 82 ? -6.495 8.178 -0.234 1.00 96.19 82 GLN A N 1
ATOM 659 C CA . GLN A 1 82 ? -6.608 9.635 -0.297 1.00 96.19 82 GLN A CA 1
ATOM 660 C C . GLN A 1 82 ? -6.411 10.134 -1.734 1.00 96.19 82 GLN A C 1
ATOM 662 O O . GLN A 1 82 ? -7.153 10.978 -2.212 1.00 96.19 82 GLN A O 1
ATOM 667 N N . LYS A 1 83 ? -5.426 9.582 -2.451 1.00 94.19 83 LYS A N 1
ATOM 668 C CA . LYS A 1 83 ? -5.116 9.979 -3.829 1.00 94.19 83 LYS A CA 1
ATOM 669 C C . LYS A 1 83 ? -6.236 9.663 -4.830 1.00 94.19 83 LYS A C 1
ATOM 671 O O . LYS A 1 83 ? -6.284 10.305 -5.875 1.00 94.19 83 LYS A O 1
ATOM 676 N N . ILE A 1 84 ? -7.071 8.664 -4.552 1.00 94.69 84 ILE A N 1
ATOM 677 C CA . ILE A 1 84 ? -8.249 8.328 -5.369 1.00 94.69 84 ILE A CA 1
ATOM 678 C C . ILE A 1 84 ? -9.544 8.924 -4.799 1.00 94.69 84 ILE A C 1
ATOM 680 O O . ILE A 1 84 ? -10.622 8.485 -5.181 1.00 94.69 84 ILE A O 1
ATOM 684 N N . ASP A 1 85 ? -9.441 9.874 -3.863 1.00 94.44 85 ASP A N 1
ATOM 685 C CA . ASP A 1 85 ? -10.567 10.540 -3.199 1.00 94.44 85 ASP A CA 1
ATOM 686 C C . ASP A 1 85 ? -11.535 9.583 -2.467 1.00 94.44 85 ASP A C 1
ATOM 688 O O . ASP A 1 85 ? -12.669 9.944 -2.154 1.00 94.44 85 ASP A O 1
ATOM 692 N N . ALA A 1 86 ? -11.084 8.367 -2.126 1.00 94.12 86 ALA A N 1
ATOM 693 C CA . ALA A 1 86 ? -11.871 7.396 -1.358 1.00 94.12 86 ALA A CA 1
ATOM 694 C C . ALA A 1 86 ? -11.953 7.755 0.136 1.00 94.12 86 ALA A C 1
ATOM 696 O O . ALA A 1 86 ? -12.862 7.312 0.837 1.00 94.12 86 ALA A O 1
ATOM 697 N N . ILE A 1 87 ? -10.999 8.550 0.633 1.00 95.62 87 ILE A N 1
ATOM 698 C CA . ILE A 1 87 ? -10.993 9.106 1.990 1.00 95.62 87 ILE A CA 1
ATOM 699 C C . ILE A 1 87 ? -10.538 10.568 1.959 1.00 95.62 87 ILE A C 1
ATOM 701 O O . ILE A 1 87 ? -9.699 10.948 1.145 1.00 95.62 87 ILE A O 1
ATOM 705 N N . ALA A 1 88 ? -11.048 11.376 2.888 1.00 95.75 88 ALA A N 1
ATOM 706 C CA . ALA A 1 88 ? -10.620 12.762 3.068 1.00 95.75 88 ALA A CA 1
ATOM 707 C C . ALA A 1 88 ? -9.345 12.878 3.928 1.00 95.75 88 ALA A C 1
ATOM 709 O O . ALA A 1 88 ? -8.974 11.957 4.656 1.00 95.75 88 ALA A O 1
ATOM 710 N N . ASP A 1 89 ? -8.712 14.052 3.929 1.00 95.81 89 ASP A N 1
ATOM 711 C CA . ASP A 1 89 ? -7.494 14.333 4.707 1.00 95.81 89 ASP A CA 1
ATOM 712 C C . ASP A 1 89 ? -7.653 14.087 6.214 1.00 95.81 89 ASP A C 1
ATOM 714 O O . ASP A 1 89 ? -6.752 13.559 6.872 1.00 95.81 89 ASP A O 1
ATOM 718 N N . GLU A 1 90 ? -8.798 14.468 6.780 1.00 95.94 90 GLU A N 1
ATOM 719 C CA . GLU A 1 90 ? -9.074 14.250 8.203 1.00 95.94 90 GLU A CA 1
ATOM 720 C C . GLU A 1 90 ? -9.265 12.766 8.525 1.00 95.94 90 GLU A C 1
ATOM 722 O O . GLU A 1 90 ? -8.812 12.285 9.568 1.00 95.94 90 GLU A O 1
ATOM 727 N N . GLU A 1 91 ? -9.850 12.025 7.587 1.00 96.06 91 GLU A N 1
ATOM 728 C CA . GLU A 1 91 ? -10.016 10.580 7.686 1.00 96.06 91 GLU A CA 1
ATOM 729 C C . GLU A 1 91 ? -8.662 9.866 7.624 1.00 96.06 91 GLU A C 1
ATOM 731 O O . GLU A 1 91 ? -8.359 9.029 8.475 1.00 96.06 91 GLU A O 1
ATOM 736 N N . LEU A 1 92 ? -7.783 10.278 6.707 1.00 96.69 92 LEU A N 1
ATOM 737 C CA . LEU A 1 92 ? -6.407 9.790 6.634 1.00 96.69 92 LEU A CA 1
ATOM 738 C C . LEU A 1 92 ? -5.664 9.993 7.962 1.00 96.69 92 LEU A C 1
ATOM 740 O O . LEU A 1 92 ? -5.032 9.063 8.465 1.00 96.69 92 LEU A O 1
ATOM 744 N N . LYS A 1 93 ? -5.738 11.190 8.559 1.00 96.94 93 LYS A N 1
ATOM 745 C CA . LYS A 1 93 ? -5.087 11.474 9.852 1.00 96.94 93 LYS A CA 1
ATOM 746 C C . LYS A 1 93 ? -5.634 10.593 10.974 1.00 96.94 93 LYS A C 1
ATOM 748 O O . LYS A 1 93 ? -4.877 10.225 11.878 1.00 96.94 93 LYS A O 1
ATOM 753 N N . ARG A 1 94 ? -6.935 10.290 10.958 1.00 97.81 94 ARG A N 1
ATOM 754 C CA . ARG A 1 94 ? -7.573 9.401 11.936 1.00 97.81 94 ARG A CA 1
ATOM 755 C C . ARG A 1 94 ? -7.074 7.967 11.771 1.00 97.81 94 ARG A C 1
ATOM 757 O O . ARG A 1 94 ? -6.534 7.411 12.728 1.00 97.81 94 ARG A O 1
ATOM 764 N N . LEU A 1 95 ? -7.165 7.424 10.561 1.00 97.44 95 LEU A N 1
ATOM 765 C CA . LEU A 1 95 ? -6.745 6.062 10.234 1.00 97.44 95 LEU A CA 1
ATOM 766 C C . LEU A 1 95 ? -5.247 5.847 10.466 1.00 97.44 95 LEU A C 1
ATOM 768 O O . LEU A 1 95 ? -4.849 4.813 10.990 1.00 97.44 95 LEU A O 1
ATOM 772 N N . ASP A 1 96 ? -4.404 6.836 10.162 1.00 96.31 96 ASP A N 1
ATOM 773 C CA . ASP A 1 96 ? -2.964 6.748 10.425 1.00 96.31 96 ASP A CA 1
ATOM 774 C C . ASP A 1 96 ? -2.664 6.637 11.930 1.00 96.31 96 ASP A C 1
ATOM 776 O O . ASP A 1 96 ? -1.804 5.861 12.353 1.00 96.31 96 ASP A O 1
ATOM 780 N N . LYS A 1 97 ? -3.415 7.361 12.771 1.00 97.19 97 LYS A N 1
ATOM 781 C CA . LYS A 1 97 ? -3.313 7.232 14.233 1.00 97.19 97 LYS A CA 1
ATOM 782 C C . LYS A 1 97 ? -3.818 5.877 14.718 1.00 97.19 97 LYS A C 1
ATOM 784 O O . LYS A 1 97 ? -3.196 5.298 15.607 1.00 97.19 97 LYS A O 1
ATOM 789 N N . GLU A 1 98 ? -4.925 5.382 14.174 1.00 96.88 98 GLU A N 1
ATOM 790 C CA . GLU A 1 98 ? -5.463 4.057 14.505 1.00 96.88 98 GLU A CA 1
ATOM 791 C C . GLU A 1 98 ? -4.482 2.947 14.135 1.00 96.88 98 GLU A C 1
ATOM 793 O O . GLU A 1 98 ? -4.179 2.105 14.980 1.00 96.88 98 GLU A O 1
ATOM 798 N N . TRP A 1 99 ? -3.889 3.017 12.943 1.00 96.44 99 TRP A N 1
ATOM 799 C CA . TRP A 1 99 ? -2.823 2.119 12.514 1.00 96.44 99 TRP A CA 1
ATOM 800 C C . TRP A 1 99 ? -1.633 2.150 13.474 1.00 96.44 99 TRP A C 1
ATOM 802 O O . TRP A 1 99 ? -1.170 1.105 13.927 1.00 96.44 99 TRP A O 1
ATOM 812 N N . MET A 1 100 ? -1.148 3.342 13.842 1.00 95.06 100 MET A N 1
ATOM 813 C CA . MET A 1 100 ? -0.031 3.471 14.784 1.00 95.06 100 MET A CA 1
ATOM 814 C C . MET A 1 100 ? -0.337 2.849 16.152 1.00 95.06 100 MET A C 1
ATOM 816 O O . MET A 1 100 ? 0.555 2.250 16.757 1.00 95.06 100 MET A O 1
ATOM 820 N N . ARG A 1 101 ? -1.577 2.980 16.642 1.00 96.19 101 ARG A N 1
ATOM 821 C CA . ARG A 1 101 ? -2.014 2.341 17.892 1.00 96.19 101 ARG A CA 1
ATOM 822 C C . ARG A 1 101 ? -2.064 0.827 17.742 1.00 96.19 101 ARG A C 1
ATOM 824 O O . ARG A 1 101 ? -1.440 0.147 18.545 1.00 96.19 101 ARG A O 1
ATOM 831 N N . TYR A 1 102 ? -2.734 0.321 16.707 1.00 95.19 102 TYR A N 1
ATOM 832 C CA . TYR A 1 102 ? -2.845 -1.111 16.430 1.00 95.19 102 TYR A CA 1
ATOM 833 C C . TYR A 1 102 ? -1.464 -1.767 16.323 1.00 95.19 102 TYR A C 1
ATOM 835 O O . TYR A 1 102 ? -1.164 -2.711 17.048 1.00 95.19 102 TYR A O 1
ATOM 843 N N . ARG A 1 103 ? -0.567 -1.179 15.521 1.00 94.38 103 ARG A N 1
ATOM 844 C CA . ARG A 1 103 ? 0.820 -1.632 15.360 1.00 94.38 103 ARG A CA 1
ATOM 845 C C . ARG A 1 103 ? 1.568 -1.718 16.691 1.00 94.38 103 ARG A C 1
ATOM 847 O O . ARG A 1 103 ? 2.331 -2.652 16.905 1.00 94.38 103 ARG A O 1
ATOM 854 N N . LYS A 1 104 ? 1.382 -0.733 17.576 1.00 93.31 104 LYS A N 1
ATOM 855 C CA . LYS A 1 104 ? 2.032 -0.712 18.892 1.00 93.31 104 LYS A CA 1
ATOM 856 C C . LYS A 1 104 ? 1.465 -1.789 19.817 1.00 93.31 104 LYS A C 1
ATOM 858 O O . LYS A 1 104 ? 2.242 -2.447 20.497 1.00 93.31 104 LYS A O 1
ATOM 863 N N . THR A 1 105 ? 0.144 -1.946 19.846 1.00 92.88 105 THR A N 1
ATOM 864 C CA . THR A 1 105 ? -0.541 -2.937 20.687 1.00 92.88 105 THR A CA 1
ATOM 865 C C . THR A 1 105 ? -0.169 -4.364 20.292 1.00 92.88 105 THR A C 1
ATOM 867 O O . THR A 1 105 ? 0.133 -5.174 21.158 1.00 92.88 105 THR A O 1
ATOM 870 N N . GLU A 1 106 ? -0.113 -4.643 18.992 1.00 91.69 106 GLU A N 1
ATOM 871 C CA . GLU A 1 106 ? 0.148 -5.979 18.443 1.00 91.69 106 GLU A CA 1
ATOM 872 C C . GLU A 1 106 ? 1.648 -6.270 18.206 1.00 91.69 106 GLU A C 1
ATOM 874 O O . GLU A 1 106 ? 2.003 -7.299 17.633 1.00 91.69 106 GLU A O 1
ATOM 879 N N . ASN A 1 107 ? 2.544 -5.362 18.623 1.00 92.56 107 ASN A N 1
ATOM 880 C CA . ASN A 1 107 ? 3.997 -5.433 18.405 1.00 92.56 107 ASN A CA 1
ATOM 881 C C . ASN A 1 107 ? 4.389 -5.720 16.939 1.00 92.56 107 ASN A C 1
ATOM 883 O O . ASN A 1 107 ? 5.167 -6.629 16.637 1.00 92.56 107 ASN A O 1
ATOM 887 N N . LEU A 1 108 ? 3.832 -4.945 16.009 1.00 93.00 108 LEU A N 1
ATOM 888 C CA . LEU A 1 108 ? 4.050 -5.116 14.572 1.00 93.00 108 LEU A CA 1
ATOM 889 C C . LEU A 1 108 ? 5.090 -4.124 14.017 1.00 93.00 108 LEU A C 1
ATOM 891 O O . LEU A 1 108 ? 5.306 -3.031 14.551 1.00 93.00 108 LEU A O 1
ATOM 895 N N . ASP A 1 109 ? 5.725 -4.488 12.906 1.00 91.69 109 ASP A N 1
ATOM 896 C CA . ASP A 1 109 ? 6.569 -3.615 12.094 1.00 91.69 109 ASP A CA 1
ATOM 897 C C . ASP A 1 109 ? 5.713 -2.677 11.214 1.00 91.69 109 ASP A C 1
ATOM 899 O O . ASP A 1 109 ? 4.480 -2.677 11.244 1.00 91.69 109 ASP A O 1
ATOM 903 N N . ALA A 1 110 ? 6.351 -1.824 10.405 1.00 88.38 110 ALA A N 1
ATOM 904 C CA . ALA A 1 110 ? 5.635 -0.890 9.530 1.00 88.38 110 ALA A CA 1
ATOM 905 C C . ALA A 1 110 ? 4.769 -1.562 8.442 1.00 88.38 110 ALA A C 1
ATOM 907 O O . ALA A 1 110 ? 3.932 -0.879 7.849 1.00 88.38 110 ALA A O 1
ATOM 908 N N . ARG A 1 111 ? 4.975 -2.855 8.170 1.00 89.56 111 ARG A N 1
ATOM 909 C CA . ARG A 1 111 ? 4.221 -3.655 7.196 1.00 89.56 111 ARG A CA 1
ATOM 910 C C . ARG A 1 111 ? 3.109 -4.471 7.854 1.00 89.56 111 ARG A C 1
ATOM 912 O O . ARG A 1 111 ? 2.182 -4.857 7.157 1.00 89.56 111 ARG A O 1
ATOM 919 N N . GLY A 1 112 ? 3.172 -4.668 9.170 1.00 87.38 112 GLY A N 1
ATOM 920 C CA . GLY A 1 112 ? 2.212 -5.469 9.923 1.00 87.38 112 GLY A CA 1
ATOM 921 C C . GLY A 1 112 ? 2.712 -6.858 10.307 1.00 87.38 112 GLY A C 1
ATOM 922 O O . GLY A 1 112 ? 1.916 -7.672 10.762 1.00 87.38 112 GLY A O 1
ATOM 923 N N . HIS A 1 113 ? 4.006 -7.145 10.155 1.00 89.19 113 HIS A N 1
ATOM 924 C CA . HIS A 1 113 ? 4.583 -8.398 10.640 1.00 89.19 113 HIS A CA 1
ATOM 925 C C . HIS A 1 113 ? 5.002 -8.247 12.098 1.00 89.19 113 HIS A C 1
ATOM 927 O O . HIS A 1 113 ? 5.527 -7.202 12.476 1.00 89.19 113 HIS A O 1
ATOM 933 N N . ARG A 1 114 ? 4.812 -9.284 12.919 1.00 87.19 114 ARG A N 1
ATOM 934 C CA . ARG A 1 114 ? 5.278 -9.260 14.311 1.00 87.19 114 ARG A CA 1
ATOM 935 C C . ARG A 1 114 ? 6.781 -9.019 14.357 1.00 87.19 114 ARG A C 1
ATOM 937 O O . ARG A 1 114 ? 7.545 -9.720 13.693 1.00 87.19 114 ARG A O 1
ATOM 944 N N . ASN A 1 115 ? 7.193 -8.045 15.160 1.00 78.38 115 ASN A N 1
ATOM 945 C CA . ASN A 1 115 ? 8.588 -7.925 15.538 1.00 78.38 115 ASN A CA 1
ATOM 946 C C . ASN A 1 115 ? 8.915 -9.203 16.315 1.00 78.38 115 ASN A C 1
ATOM 948 O O . ASN A 1 115 ? 8.280 -9.476 17.331 1.00 78.38 115 ASN A O 1
ATOM 952 N N . ALA A 1 116 ? 9.841 -10.024 15.819 1.00 64.81 116 ALA A N 1
ATOM 953 C CA . ALA A 1 116 ? 10.357 -11.115 16.631 1.00 64.81 116 ALA A CA 1
ATOM 954 C C . ALA A 1 116 ? 10.935 -10.486 17.905 1.00 64.81 116 ALA A C 1
ATOM 956 O O . ALA A 1 116 ? 11.791 -9.600 17.800 1.00 64.81 116 ALA A O 1
ATOM 957 N N . ASP A 1 117 ? 10.429 -10.884 19.075 1.00 48.78 117 ASP A N 1
ATOM 958 C CA . ASP A 1 117 ? 10.951 -10.434 20.363 1.00 48.78 117 ASP A CA 1
ATOM 959 C C . ASP A 1 117 ? 12.468 -10.689 20.381 1.00 48.78 117 ASP A C 1
ATOM 961 O O . ASP A 1 117 ? 12.920 -11.829 20.466 1.00 48.78 117 ASP A O 1
ATOM 965 N N . GLY A 1 118 ? 13.264 -9.628 20.217 1.00 50.56 118 GLY A N 1
ATOM 966 C CA . GLY A 1 118 ? 14.724 -9.696 20.291 1.00 50.56 118 GLY A CA 1
ATOM 967 C C . GLY A 1 118 ? 15.481 -10.137 19.032 1.00 50.56 118 GLY A C 1
ATOM 968 O O . GLY A 1 118 ? 16.554 -10.714 19.167 1.00 50.56 118 GLY A O 1
ATOM 969 N N . ALA A 1 119 ? 15.006 -9.846 17.817 1.00 40.75 119 ALA A N 1
ATOM 970 C CA . ALA A 1 119 ? 15.910 -9.797 16.663 1.00 40.75 119 ALA A CA 1
ATOM 971 C C . ALA A 1 119 ? 16.331 -8.346 16.400 1.00 40.75 119 ALA A C 1
ATOM 973 O O . ALA A 1 119 ? 15.599 -7.577 15.775 1.00 40.75 119 ALA A O 1
ATOM 974 N N . ASP A 1 120 ? 17.519 -7.978 16.881 1.00 47.56 120 ASP A N 1
ATOM 975 C CA . ASP A 1 120 ? 18.263 -6.790 16.473 1.00 47.56 120 ASP A CA 1
ATOM 976 C C . ASP A 1 120 ? 18.318 -6.690 14.943 1.00 47.56 120 ASP A C 1
ATOM 978 O O . ASP A 1 120 ? 19.228 -7.203 14.291 1.00 47.56 120 ASP A O 1
ATOM 982 N N . ASN A 1 121 ? 17.349 -6.015 14.324 1.00 42.47 121 ASN A N 1
ATOM 983 C CA . ASN A 1 121 ? 17.361 -5.832 12.882 1.00 42.47 121 ASN A CA 1
ATOM 984 C C . ASN A 1 121 ? 18.239 -4.632 12.504 1.00 42.47 121 ASN A C 1
ATOM 986 O O . ASN A 1 121 ? 17.777 -3.628 11.962 1.00 42.47 121 ASN A O 1
ATOM 990 N N . LYS A 1 122 ? 19.550 -4.766 12.729 1.00 46.78 122 LYS A N 1
ATOM 991 C CA . LYS A 1 122 ? 20.526 -4.199 11.796 1.00 46.78 122 LYS A CA 1
ATOM 992 C C . LYS A 1 122 ? 20.582 -5.092 10.555 1.00 46.78 122 LYS A C 1
ATOM 994 O O . LYS A 1 122 ? 21.565 -5.785 10.343 1.00 46.78 122 LYS A O 1
ATOM 999 N N . THR A 1 123 ? 19.564 -5.032 9.700 1.00 45.03 123 THR A N 1
ATOM 1000 C CA . THR A 1 123 ? 19.681 -5.488 8.308 1.00 45.03 123 THR A CA 1
ATOM 1001 C C . THR A 1 123 ? 18.946 -4.530 7.373 1.00 45.03 123 THR A C 1
ATOM 1003 O O . THR A 1 123 ? 17.920 -4.832 6.780 1.00 45.03 123 THR A O 1
ATOM 1006 N N . HIS A 1 124 ? 19.548 -3.358 7.187 1.00 42.62 124 HIS A N 1
ATOM 1007 C CA . HIS A 1 124 ? 19.801 -2.865 5.832 1.00 42.62 124 HIS A CA 1
ATOM 1008 C C . HIS A 1 124 ? 21.309 -2.963 5.567 1.00 42.62 124 HIS A C 1
ATOM 1010 O O . HIS A 1 124 ? 21.968 -1.998 5.189 1.00 42.62 124 HIS A O 1
ATOM 1016 N N . ALA A 1 125 ? 21.886 -4.142 5.810 1.00 38.94 125 ALA A N 1
ATOM 1017 C CA . ALA A 1 125 ? 23.112 -4.504 5.129 1.00 38.94 125 ALA A CA 1
ATOM 1018 C C . ALA A 1 125 ? 22.691 -4.899 3.715 1.00 38.94 125 ALA A C 1
ATOM 1020 O O . ALA A 1 125 ? 21.981 -5.885 3.525 1.00 38.94 125 ALA A O 1
ATOM 1021 N N . SER A 1 126 ? 23.094 -4.093 2.735 1.00 47.91 126 SER A N 1
ATOM 1022 C CA . SER A 1 126 ? 23.202 -4.517 1.346 1.00 47.91 126 SER A CA 1
ATOM 1023 C C . SER A 1 126 ? 24.017 -5.809 1.301 1.00 47.91 126 SER A C 1
ATOM 1025 O O . SER A 1 126 ? 25.242 -5.775 1.191 1.00 47.91 126 SER A O 1
ATOM 1027 N N . ALA A 1 127 ? 23.348 -6.953 1.407 1.00 42.38 127 ALA A N 1
ATOM 1028 C CA . ALA A 1 127 ? 23.934 -8.242 1.113 1.00 42.38 127 ALA A CA 1
ATOM 1029 C C . ALA A 1 127 ? 24.030 -8.331 -0.409 1.00 42.38 127 ALA A C 1
ATOM 1031 O O . ALA A 1 127 ? 23.139 -8.811 -1.106 1.00 42.38 127 ALA A O 1
ATOM 1032 N N . CYS A 1 128 ? 25.125 -7.782 -0.927 1.00 36.62 128 CYS A N 1
ATOM 1033 C CA . CYS A 1 128 ? 25.638 -8.094 -2.244 1.00 36.62 128 CYS A CA 1
ATOM 1034 C C . CYS A 1 128 ? 26.017 -9.584 -2.220 1.00 36.62 128 CYS A C 1
ATOM 1036 O O . CYS A 1 128 ? 27.173 -9.928 -1.981 1.00 36.62 128 CYS A O 1
ATOM 1038 N N . HIS A 1 129 ? 25.035 -10.476 -2.384 1.00 39.81 129 HIS A N 1
ATOM 1039 C CA . HIS A 1 129 ? 25.314 -11.888 -2.591 1.00 39.81 129 HIS A CA 1
ATOM 1040 C C . HIS A 1 129 ? 25.992 -12.029 -3.951 1.00 39.81 129 HIS A C 1
ATOM 1042 O O . HIS A 1 129 ? 25.403 -11.840 -5.013 1.00 39.81 129 HIS A O 1
ATOM 1048 N N . ARG A 1 130 ? 27.293 -12.280 -3.856 1.00 43.12 130 ARG A N 1
ATOM 1049 C CA . ARG A 1 130 ? 28.199 -12.788 -4.873 1.00 43.12 130 ARG A CA 1
ATOM 1050 C C . ARG A 1 130 ? 27.516 -13.883 -5.705 1.00 43.12 130 ARG A C 1
ATOM 1052 O O . ARG A 1 130 ? 27.432 -15.019 -5.260 1.00 43.12 130 ARG A O 1
ATOM 1059 N N . ALA A 1 131 ? 27.057 -13.534 -6.902 1.00 38.00 131 ALA A N 1
ATOM 1060 C CA . ALA A 1 131 ? 26.846 -14.491 -7.982 1.00 38.00 131 ALA A CA 1
ATOM 1061 C C . ALA A 1 131 ? 28.095 -14.441 -8.869 1.00 38.00 131 ALA A C 1
ATOM 1063 O O . ALA A 1 131 ? 28.158 -13.706 -9.852 1.00 38.00 131 ALA A O 1
ATOM 1064 N N . GLU A 1 132 ? 29.132 -15.153 -8.435 1.00 41.88 132 GLU A N 1
ATOM 1065 C CA . GLU A 1 132 ? 30.270 -15.521 -9.271 1.00 41.88 132 GLU A CA 1
ATOM 1066 C C . GLU A 1 132 ? 30.323 -17.047 -9.336 1.00 41.88 132 GLU A C 1
ATOM 1068 O O . GLU A 1 132 ? 30.442 -17.680 -8.285 1.00 41.88 132 GLU A O 1
ATOM 1073 N N . GLN A 1 133 ? 30.363 -17.545 -10.582 1.00 41.81 133 GLN A N 1
ATOM 1074 C CA . GLN A 1 133 ? 30.651 -18.912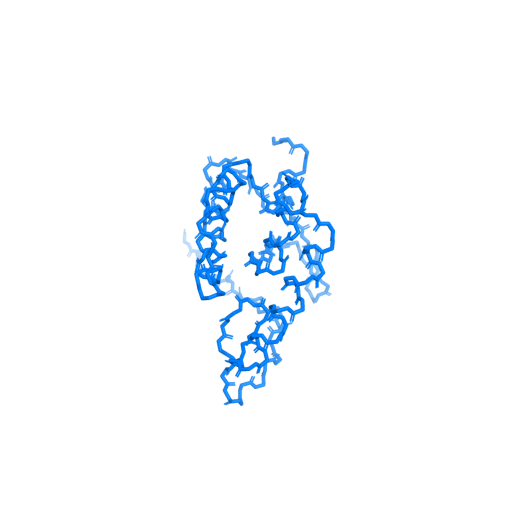 -11.059 1.00 41.81 133 GLN A CA 1
ATOM 1075 C C . GLN A 1 133 ? 29.384 -19.769 -11.253 1.00 41.81 133 GLN A C 1
ATOM 1077 O O . GLN A 1 133 ? 28.529 -19.804 -10.384 1.00 41.81 133 GLN A O 1
ATOM 1082 N N . GLU A 1 134 ? 29.141 -20.387 -12.413 1.00 37.78 134 GLU A N 1
ATOM 1083 C CA . GLU A 1 134 ? 30.091 -21.133 -13.250 1.00 37.78 134 GLU A CA 1
ATOM 1084 C C . GLU A 1 134 ? 30.030 -20.811 -14.754 1.00 37.78 134 GLU A C 1
ATOM 1086 O O . GLU A 1 134 ? 28.965 -20.667 -15.354 1.00 37.78 134 GLU A O 1
ATOM 1091 N N . SER A 1 135 ? 31.226 -20.748 -15.346 1.00 42.47 135 SER A N 1
ATOM 1092 C CA . SER A 1 135 ? 31.489 -20.955 -16.768 1.00 42.47 135 SER A CA 1
ATOM 1093 C C . SER A 1 135 ? 31.271 -22.419 -17.150 1.00 42.47 135 SER A C 1
ATOM 1095 O O . SER A 1 135 ? 31.733 -23.311 -16.438 1.00 42.47 135 SER A O 1
ATOM 1097 N N . SER A 1 136 ? 30.719 -22.656 -18.338 1.00 43.81 136 SER A N 1
ATOM 1098 C CA . SER A 1 136 ? 31.214 -23.648 -19.306 1.00 43.81 136 SER A CA 1
ATOM 1099 C C . SER A 1 136 ? 30.736 -23.267 -20.699 1.00 43.81 136 SER A C 1
ATOM 1101 O O . SER A 1 136 ? 29.556 -22.870 -20.816 1.00 43.81 136 SER A O 1
#

Foldseek 3Di:
DPPPLLPDLDDPVLLVVLLVQVVVVDDPVVLLVSQQVSQVVSVVVCVVVVRFHDWDQDPVPRDIDGDDHDGRASLNSLVSCVVVVVDDPVRSVVVVVVNVVVCVVQCADRSGHHDDPDDPPPPVPPPPPDPDDDDD

Sequence (136 aa):
MPSGDAQRAWFPEMLAELERFWSNNPNWSEVITFCERMTSLRSDIRDQRDIRSPMMTCRSCGKKHAMTLPPISPRSLLFALQKIDAIADEELKRLDKEWMRYRKTENLDARGHRNADGADNKTHASACHRAEQESS

Radius of gyration: 17.9 Å; chains: 1; bounding box: 48×38×42 Å